Protein AF-E9RX55-F1 (afdb_monomer_lite)

Radius of gyration: 19.44 Å; chains: 1; bounding box: 40×34×49 Å

Sequence (66 aa):
MKKTIFEEMGGTYIRHGDYLIPCLTLPEEEQRFIGVWGQRHLRYLKEYRRDVVYEKRNDLRGRKRT

Structure (mmCIF, N/CA/C/O backbone):
data_AF-E9RX55-F1
#
_entry.id   AF-E9RX55-F1
#
loop_
_atom_site.group_PDB
_atom_site.id
_atom_site.type_symbol
_atom_site.label_atom_id
_atom_site.label_alt_id
_atom_site.label_comp_id
_atom_site.label_asym_id
_atom_site.label_entity_id
_atom_site.label_seq_id
_atom_site.pdbx_PDB_ins_code
_atom_site.Cartn_x
_atom_site.Cartn_y
_atom_site.Cartn_z
_atom_site.occupancy
_atom_site.B_iso_or_equiv
_atom_site.auth_seq_id
_atom_site.auth_comp_id
_atom_site.auth_asym_id
_atom_site.auth_atom_id
_atom_site.pdbx_PDB_model_num
ATOM 1 N N . MET A 1 1 ? -21.595 -1.255 24.135 1.00 71.38 1 MET A N 1
ATOM 2 C CA . MET A 1 1 ? -21.316 -2.075 22.936 1.00 71.38 1 MET A CA 1
ATOM 3 C C . MET A 1 1 ? -19.927 -2.658 23.081 1.00 71.38 1 MET A C 1
ATOM 5 O O . MET A 1 1 ? -19.058 -1.967 23.603 1.00 71.38 1 MET A O 1
ATOM 9 N N . LYS A 1 2 ? -19.735 -3.923 22.705 1.00 81.38 2 LYS A N 1
ATOM 10 C CA . LYS A 1 2 ? -18.407 -4.539 22.717 1.00 81.38 2 LYS A CA 1
ATOM 11 C C . LYS A 1 2 ? -17.624 -3.981 21.527 1.00 81.38 2 LYS A C 1
ATOM 13 O O . LYS A 1 2 ? -18.200 -3.881 20.446 1.00 81.38 2 LYS A O 1
ATOM 18 N N . LYS A 1 3 ? -16.371 -3.583 21.743 1.00 79.38 3 LYS A N 1
ATOM 19 C CA . LYS A 1 3 ? -15.489 -3.176 20.646 1.00 79.38 3 LYS A CA 1
ATOM 20 C C . LYS A 1 3 ? -15.250 -4.375 19.734 1.00 79.38 3 LYS A C 1
ATOM 22 O O . LYS A 1 3 ? -15.233 -5.517 20.198 1.00 79.38 3 LYS A O 1
ATOM 27 N N . THR A 1 4 ? -15.125 -4.123 18.439 1.00 86.19 4 THR A N 1
ATOM 28 C CA . THR A 1 4 ? -14.706 -5.172 17.502 1.00 86.19 4 THR A CA 1
ATOM 29 C C . THR A 1 4 ? -13.202 -5.410 17.646 1.00 86.19 4 THR A C 1
ATOM 31 O O . THR A 1 4 ? -12.466 -4.502 18.024 1.00 86.19 4 THR A O 1
ATOM 34 N N . ILE A 1 5 ? -12.728 -6.607 17.292 1.00 88.00 5 ILE A N 1
ATOM 35 C CA . ILE A 1 5 ? -11.294 -6.963 17.322 1.00 88.00 5 ILE A CA 1
ATOM 36 C C . ILE A 1 5 ? -10.451 -5.922 16.559 1.00 88.00 5 ILE A C 1
ATOM 38 O O . ILE A 1 5 ? -9.351 -5.571 16.970 1.00 88.00 5 ILE A O 1
ATOM 42 N N . PHE A 1 6 ? -10.997 -5.364 15.477 1.00 84.88 6 PHE A N 1
ATOM 43 C CA . PHE A 1 6 ? -10.339 -4.328 14.687 1.00 84.88 6 PHE A CA 1
ATOM 44 C C . PHE A 1 6 ? -10.131 -3.014 15.460 1.00 84.88 6 PHE A C 1
ATOM 46 O O . PHE A 1 6 ? -9.063 -2.416 15.366 1.00 84.88 6 PHE A O 1
ATOM 53 N N . GLU A 1 7 ? -11.109 -2.583 16.262 1.00 86.31 7 GLU A N 1
ATOM 54 C CA . GLU A 1 7 ? -10.987 -1.381 17.106 1.00 86.31 7 GLU A CA 1
ATOM 55 C C . GLU A 1 7 ? -10.030 -1.598 18.282 1.00 86.31 7 GLU A C 1
ATOM 57 O O . GLU A 1 7 ? -9.360 -0.664 18.719 1.00 86.31 7 GLU A O 1
ATOM 62 N N . GLU A 1 8 ? -9.943 -2.827 18.797 1.00 88.62 8 GLU A N 1
ATOM 63 C CA . GLU A 1 8 ? -8.971 -3.195 19.835 1.00 88.62 8 GLU A CA 1
ATOM 64 C C . GLU A 1 8 ? -7.529 -3.155 19.304 1.00 88.62 8 GLU A C 1
ATOM 66 O O . GLU A 1 8 ? -6.618 -2.770 20.033 1.00 88.62 8 GLU A O 1
ATOM 71 N N . MET A 1 9 ? -7.331 -3.457 18.017 1.00 87.50 9 MET A N 1
ATOM 72 C CA . MET A 1 9 ? -6.049 -3.336 17.311 1.00 87.50 9 MET A CA 1
ATOM 73 C C . MET A 1 9 ? -5.713 -1.897 16.866 1.00 87.50 9 MET A C 1
ATOM 75 O O . MET A 1 9 ? -4.713 -1.690 16.181 1.00 87.50 9 MET A O 1
ATOM 79 N N . GLY A 1 10 ? -6.532 -0.901 17.228 1.00 84.50 10 GLY A N 1
ATOM 80 C CA . GLY A 1 10 ? -6.325 0.504 16.851 1.00 84.50 10 GLY A CA 1
ATOM 81 C C . GLY A 1 10 ? -6.848 0.882 15.459 1.00 84.50 10 GLY A C 1
ATOM 82 O O . GLY A 1 10 ? -6.574 1.982 14.979 1.00 84.50 10 GLY A O 1
ATOM 83 N N . GLY A 1 11 ? -7.609 0.001 14.807 1.00 87.75 11 GLY A N 1
ATOM 84 C CA . GLY A 1 11 ? -8.323 0.305 13.571 1.00 87.75 11 GLY A CA 1
ATOM 85 C C . GLY A 1 11 ? -9.502 1.255 13.803 1.00 87.75 11 GLY A C 1
ATOM 86 O O . GLY A 1 11 ? -10.108 1.279 14.873 1.00 87.75 11 GLY A O 1
ATOM 87 N N . THR A 1 12 ? -9.850 2.044 12.786 1.00 89.50 12 THR A N 1
ATOM 88 C CA . THR A 1 12 ? -10.987 2.980 12.828 1.00 89.50 12 THR A CA 1
ATOM 89 C C . THR A 1 12 ? -11.968 2.680 11.704 1.00 89.50 12 THR A C 1
ATOM 91 O O . THR A 1 12 ? -11.569 2.191 10.652 1.00 89.50 12 THR A O 1
ATOM 94 N N . TYR A 1 13 ? -13.253 2.958 11.911 1.00 90.25 13 TYR A N 1
ATOM 95 C CA . TYR A 1 13 ? -14.279 2.805 10.881 1.00 90.25 13 TYR A CA 1
ATOM 96 C C . TYR A 1 13 ? -14.799 4.169 10.421 1.00 90.25 13 TYR A C 1
ATOM 98 O O . TYR A 1 13 ? -15.016 5.064 11.239 1.00 90.25 13 TYR A O 1
ATOM 106 N N . ILE A 1 14 ? -15.074 4.300 9.124 1.00 89.12 14 ILE A N 1
ATOM 107 C CA . ILE A 1 14 ? -15.851 5.403 8.547 1.00 89.12 14 ILE A CA 1
ATOM 108 C C . ILE A 1 14 ? -17.269 4.906 8.279 1.00 89.12 14 ILE A C 1
ATOM 110 O O . ILE A 1 14 ? -17.466 3.831 7.713 1.00 89.12 14 ILE A O 1
ATOM 114 N N . ARG A 1 15 ? -18.274 5.698 8.660 1.00 90.62 15 ARG A N 1
ATOM 115 C CA . ARG A 1 15 ? -19.676 5.384 8.375 1.00 90.62 15 ARG A CA 1
ATOM 116 C C . ARG A 1 15 ? -20.066 5.880 6.983 1.00 90.62 15 ARG A C 1
ATOM 118 O O . ARG A 1 15 ? -20.067 7.084 6.739 1.00 90.62 15 ARG A O 1
ATOM 125 N N . HIS A 1 16 ? -20.446 4.957 6.109 1.00 87.75 16 HIS A N 1
ATOM 126 C CA . HIS A 1 16 ? -21.007 5.232 4.789 1.00 87.75 16 HIS A CA 1
ATOM 127 C C . HIS A 1 16 ? -22.419 4.647 4.703 1.00 87.75 16 HIS A C 1
ATOM 129 O O . HIS A 1 16 ? -22.596 3.435 4.588 1.00 87.75 16 HIS A O 1
ATOM 135 N N . GLY A 1 17 ? -23.427 5.523 4.773 1.00 90.38 17 GLY A N 1
ATOM 136 C CA . GLY A 1 17 ? -24.827 5.107 4.887 1.00 90.38 17 GLY A CA 1
ATOM 137 C C . GLY A 1 17 ? -25.033 4.260 6.144 1.00 90.38 17 GLY A C 1
ATOM 138 O O . GLY A 1 17 ? -24.678 4.693 7.242 1.00 90.38 17 GLY A O 1
ATOM 139 N N . ASP A 1 18 ? -25.534 3.040 5.953 1.00 92.62 18 ASP A N 1
ATOM 140 C CA . ASP A 1 18 ? -25.780 2.068 7.025 1.00 92.62 18 ASP A CA 1
ATOM 141 C C . ASP A 1 18 ? -24.570 1.168 7.332 1.00 92.62 18 ASP A C 1
ATOM 143 O O . ASP A 1 18 ? -24.621 0.340 8.242 1.00 92.62 18 ASP A O 1
ATOM 147 N N . TYR A 1 19 ? -23.462 1.327 6.600 1.00 90.38 19 TYR A N 1
ATOM 148 C CA . TYR A 1 19 ? -22.277 0.480 6.731 1.00 90.38 19 TYR A CA 1
ATOM 149 C C . TYR A 1 19 ? -21.118 1.195 7.426 1.00 90.38 19 TYR A C 1
ATOM 151 O O . TYR A 1 19 ? -20.881 2.391 7.243 1.00 90.38 19 TYR A O 1
ATOM 159 N N . LEU A 1 20 ? -20.351 0.421 8.198 1.00 88.88 20 LEU A N 1
ATOM 160 C CA . LEU A 1 20 ? -19.060 0.819 8.753 1.00 88.88 20 LEU A CA 1
ATOM 161 C C . LEU A 1 20 ? -17.947 0.216 7.892 1.00 88.88 20 LEU A C 1
ATOM 163 O O . LEU A 1 20 ? -17.808 -1.003 7.811 1.00 88.88 20 LEU A O 1
ATOM 167 N N . ILE A 1 21 ? -17.161 1.071 7.245 1.00 90.06 21 ILE A N 1
ATOM 168 C CA . ILE A 1 21 ? -16.057 0.686 6.363 1.00 90.06 21 ILE A CA 1
ATOM 169 C C . ILE A 1 21 ? -14.740 0.854 7.127 1.00 90.06 21 ILE A C 1
ATOM 171 O O . ILE A 1 21 ? -14.502 1.938 7.662 1.00 90.06 21 ILE A O 1
ATOM 175 N N . PRO A 1 22 ? -13.883 -0.177 7.218 1.00 89.19 22 PRO A N 1
ATOM 176 C CA . PRO A 1 22 ? -12.606 -0.065 7.911 1.00 89.19 22 PRO A CA 1
ATOM 177 C C . PRO A 1 22 ? -11.670 0.906 7.181 1.00 89.19 22 PRO A C 1
ATOM 179 O O . PRO A 1 22 ? -11.458 0.804 5.971 1.00 89.19 22 PRO A O 1
ATOM 182 N N . CYS A 1 23 ? -11.073 1.828 7.931 1.00 83.94 23 CYS A N 1
ATOM 183 C CA . CYS A 1 23 ? -10.004 2.699 7.466 1.00 83.94 23 CYS A CA 1
ATOM 184 C C . CYS A 1 23 ? -8.726 1.880 7.303 1.00 83.94 23 CYS A C 1
ATOM 186 O O . CYS A 1 23 ? -7.982 1.664 8.261 1.00 83.94 23 CYS A O 1
ATOM 188 N N . LEU A 1 24 ? -8.461 1.425 6.084 1.00 82.00 24 LEU A N 1
ATOM 189 C CA . LEU A 1 24 ? -7.192 0.802 5.737 1.00 82.00 24 LEU A CA 1
ATOM 190 C C . LEU A 1 24 ? -6.228 1.896 5.280 1.00 82.00 24 LEU A C 1
ATOM 192 O O . LEU A 1 24 ? -6.204 2.274 4.110 1.00 82.00 24 LEU A O 1
ATOM 196 N N . THR A 1 25 ? -5.439 2.432 6.208 1.00 73.31 25 THR A N 1
ATOM 197 C CA . THR A 1 25 ? -4.268 3.225 5.832 1.00 73.31 25 THR A CA 1
ATOM 198 C C . THR A 1 25 ? -3.178 2.270 5.387 1.00 73.31 25 THR A C 1
ATOM 200 O O . THR A 1 25 ? -2.722 1.433 6.168 1.00 73.31 25 THR A O 1
ATOM 203 N N . LEU A 1 26 ? -2.760 2.390 4.128 1.00 72.44 26 LEU A N 1
ATOM 204 C CA . LEU A 1 26 ? -1.500 1.798 3.707 1.00 72.44 26 LEU A CA 1
ATOM 205 C C . LEU A 1 26 ? -0.403 2.403 4.598 1.00 72.44 26 LEU A C 1
ATOM 207 O O . LEU A 1 26 ? -0.403 3.626 4.774 1.00 72.44 26 LEU A O 1
ATOM 211 N N . PRO A 1 27 ? 0.488 1.589 5.195 1.00 72.00 27 PRO A N 1
ATOM 212 C CA . PRO A 1 27 ? 1.663 2.142 5.850 1.00 72.00 27 PRO A CA 1
ATOM 213 C C . PRO A 1 27 ? 2.403 3.009 4.833 1.00 72.00 27 PRO A C 1
ATOM 215 O O . PRO A 1 27 ? 2.362 2.712 3.634 1.00 72.00 27 PRO A O 1
ATOM 218 N N . GLU A 1 28 ? 3.035 4.083 5.308 1.00 69.62 28 GLU A N 1
ATOM 219 C CA . GLU A 1 28 ? 3.880 4.923 4.463 1.00 69.62 28 GLU A CA 1
ATOM 220 C C . GLU A 1 28 ? 4.794 3.995 3.665 1.00 69.62 28 GLU A C 1
ATOM 222 O O . GLU A 1 28 ? 5.463 3.138 4.246 1.00 69.62 28 GLU A O 1
ATOM 227 N N . GLU A 1 29 ? 4.687 4.052 2.333 1.00 66.31 29 GLU A N 1
ATOM 228 C CA . GLU A 1 29 ? 5.423 3.139 1.472 1.00 66.31 29 GLU A CA 1
ATOM 229 C C . GLU A 1 29 ? 6.909 3.365 1.756 1.00 66.31 29 GLU A C 1
ATOM 231 O O . GLU A 1 29 ? 7.500 4.332 1.273 1.00 66.31 29 GLU A O 1
ATOM 236 N N . GLU A 1 30 ? 7.526 2.474 2.544 1.00 63.69 30 GLU A N 1
ATOM 237 C CA . GLU A 1 30 ? 8.978 2.333 2.559 1.00 63.69 30 GLU A CA 1
ATOM 238 C C . GLU A 1 30 ? 9.402 2.314 1.098 1.00 63.69 30 GLU A C 1
ATOM 240 O O . GLU A 1 30 ? 8.759 1.616 0.311 1.00 63.69 30 GLU A O 1
ATOM 245 N N . GLN A 1 31 ? 10.403 3.114 0.716 1.00 64.12 31 GLN A N 1
ATOM 246 C CA . GLN A 1 31 ? 10.870 3.233 -0.666 1.00 64.12 31 GLN A CA 1
ATOM 247 C C . GLN A 1 31 ? 11.210 1.849 -1.224 1.00 64.12 31 GLN A C 1
ATOM 249 O O . GLN A 1 31 ? 12.336 1.362 -1.145 1.00 64.12 31 GLN A O 1
ATOM 254 N N . ARG A 1 32 ? 10.198 1.181 -1.778 1.00 67.25 32 ARG A N 1
ATOM 255 C CA . ARG A 1 32 ? 10.311 -0.157 -2.325 1.00 67.25 32 ARG A CA 1
ATOM 256 C C . ARG A 1 32 ? 11.062 0.020 -3.619 1.00 67.25 32 ARG A C 1
ATOM 258 O O . ARG A 1 32 ? 10.540 0.564 -4.593 1.00 67.25 32 ARG A O 1
ATOM 265 N N . PHE A 1 33 ? 12.318 -0.409 -3.608 1.00 69.81 33 PHE A N 1
ATOM 266 C CA . PHE A 1 33 ? 13.136 -0.402 -4.802 1.00 69.81 33 PHE A CA 1
ATOM 267 C C . PHE A 1 33 ? 12.411 -1.197 -5.880 1.00 69.81 33 PHE A C 1
ATOM 269 O O . PHE A 1 33 ? 12.145 -2.392 -5.743 1.00 69.81 33 PHE A O 1
ATOM 276 N N . ILE A 1 34 ? 12.064 -0.507 -6.962 1.00 75.62 34 ILE A N 1
ATOM 277 C CA . ILE A 1 34 ? 11.508 -1.146 -8.141 1.00 75.62 34 ILE A CA 1
ATOM 278 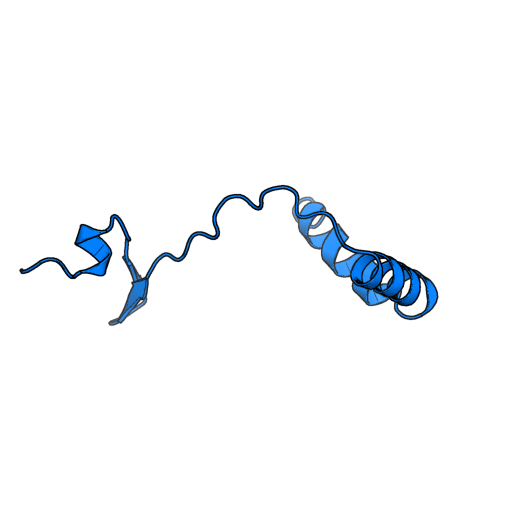C C . ILE A 1 34 ? 12.591 -2.097 -8.657 1.00 75.62 34 ILE A C 1
ATOM 280 O O . ILE A 1 34 ? 13.618 -1.651 -9.170 1.00 75.62 34 ILE A O 1
ATOM 284 N N . GLY A 1 35 ? 12.372 -3.402 -8.497 1.00 84.69 35 GLY A N 1
ATOM 285 C CA . GLY A 1 35 ? 13.283 -4.421 -9.009 1.00 84.69 35 GLY A CA 1
ATOM 286 C C . GLY A 1 35 ? 13.415 -4.357 -10.535 1.00 84.69 35 GLY A C 1
ATOM 287 O O . GLY A 1 35 ? 12.660 -3.663 -11.223 1.00 84.69 35 GLY A O 1
ATOM 288 N N . VAL A 1 36 ? 14.350 -5.13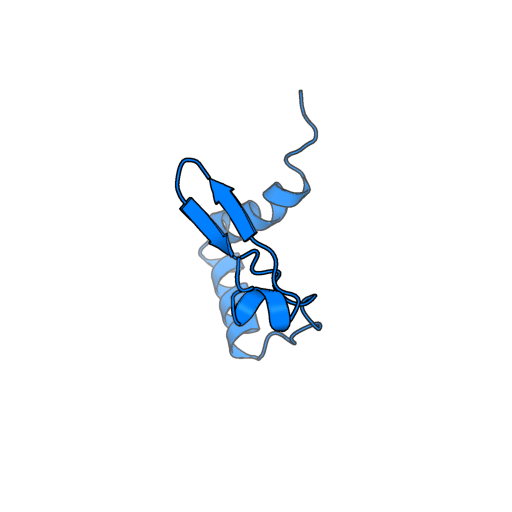3 -11.086 1.00 89.00 36 VAL A N 1
ATOM 289 C CA . VAL A 1 36 ? 14.694 -5.136 -12.524 1.00 89.00 36 VAL A CA 1
ATOM 290 C C . VAL A 1 36 ? 13.455 -5.226 -13.427 1.00 89.00 36 VAL A C 1
ATOM 292 O O . VAL A 1 36 ? 13.350 -4.510 -14.422 1.00 89.00 36 VAL A O 1
ATOM 295 N N . TRP A 1 37 ? 12.473 -6.052 -13.059 1.00 86.56 37 TRP A N 1
ATOM 296 C CA . TRP A 1 37 ? 11.228 -6.214 -13.812 1.00 86.56 37 TRP A CA 1
ATOM 297 C C . TRP A 1 37 ? 10.359 -4.959 -13.849 1.00 86.56 37 TRP A C 1
ATOM 299 O O . TRP A 1 37 ? 9.861 -4.596 -14.914 1.00 86.56 37 TRP A O 1
ATOM 309 N N . GLY A 1 38 ? 10.223 -4.253 -12.728 1.00 87.50 38 GLY A N 1
ATOM 310 C CA . GLY A 1 38 ? 9.449 -3.017 -12.691 1.00 87.50 38 GLY A CA 1
ATOM 311 C C . GLY A 1 38 ? 10.137 -1.886 -13.461 1.00 87.50 38 GLY A C 1
ATOM 312 O O . GLY A 1 38 ? 9.467 -1.120 -14.151 1.00 87.50 38 GLY A O 1
ATOM 313 N N . GLN A 1 39 ? 11.473 -1.826 -13.445 1.00 85.81 39 GLN A N 1
ATOM 314 C CA . GLN A 1 39 ? 12.226 -0.853 -14.244 1.00 85.81 39 GLN A CA 1
ATOM 315 C C . GLN A 1 39 ? 12.110 -1.135 -15.749 1.00 85.81 39 GLN A C 1
ATOM 317 O O . GLN A 1 39 ? 11.899 -0.210 -16.539 1.00 85.81 39 GLN A O 1
ATOM 322 N N . ARG A 1 40 ? 12.190 -2.410 -16.159 1.00 88.81 40 ARG A N 1
ATOM 323 C CA . ARG A 1 40 ? 11.977 -2.823 -17.558 1.00 88.81 40 ARG A CA 1
ATOM 324 C C . ARG A 1 40 ? 10.558 -2.519 -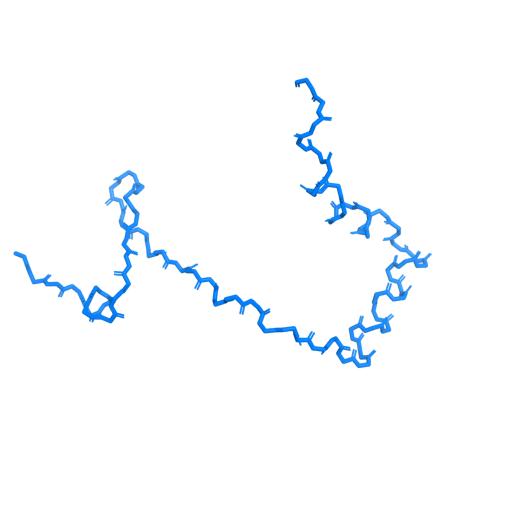18.022 1.00 88.81 40 ARG A C 1
ATOM 326 O O . ARG A 1 40 ? 10.382 -1.991 -19.118 1.00 88.81 40 ARG A O 1
ATOM 333 N N . HIS A 1 41 ? 9.563 -2.788 -17.182 1.00 86.06 41 HIS A N 1
ATOM 334 C CA . HIS A 1 41 ? 8.176 -2.472 -17.497 1.00 86.06 41 HIS A CA 1
ATOM 335 C C . HIS A 1 41 ? 7.951 -0.959 -17.623 1.00 86.06 41 HIS A C 1
ATOM 337 O O . HIS A 1 41 ? 7.324 -0.503 -18.574 1.00 86.06 41 HIS A O 1
ATOM 343 N N . LEU A 1 42 ? 8.552 -0.157 -16.741 1.00 85.00 42 LEU A N 1
ATOM 344 C CA . LEU A 1 42 ? 8.505 1.302 -16.834 1.00 85.00 42 LEU A CA 1
ATOM 345 C C . LEU A 1 42 ? 9.160 1.828 -18.122 1.00 85.00 42 LEU A C 1
ATOM 347 O O . LEU A 1 42 ? 8.659 2.784 -18.715 1.00 85.00 42 LEU A O 1
ATOM 351 N N . ARG A 1 43 ? 10.249 1.202 -18.590 1.00 86.81 43 ARG A N 1
ATOM 352 C CA . ARG A 1 43 ? 10.855 1.518 -19.894 1.00 86.81 43 ARG A CA 1
ATOM 353 C C . ARG A 1 43 ? 9.912 1.177 -21.050 1.00 86.81 43 ARG A C 1
ATOM 355 O O . ARG A 1 43 ? 9.701 2.028 -21.907 1.00 86.81 43 ARG A O 1
ATOM 362 N N . TYR A 1 44 ? 9.300 -0.007 -21.028 1.00 88.50 44 TYR A N 1
ATOM 363 C CA . TYR A 1 44 ? 8.301 -0.413 -22.020 1.00 88.50 44 TYR A CA 1
ATOM 364 C C . TYR A 1 44 ? 7.126 0.573 -22.084 1.00 88.50 44 TYR A C 1
ATOM 366 O O . TYR A 1 44 ? 6.758 1.028 -23.164 1.00 88.50 44 TYR A O 1
ATOM 374 N N . LEU A 1 45 ? 6.577 0.978 -20.935 1.00 87.12 45 LEU A N 1
ATOM 375 C CA . LEU A 1 45 ? 5.478 1.944 -20.901 1.00 87.12 45 LEU A CA 1
ATOM 376 C C . LEU A 1 45 ? 5.887 3.306 -21.484 1.00 87.12 45 LEU A C 1
ATOM 378 O O . LEU A 1 45 ? 5.132 3.883 -22.255 1.00 87.12 45 LEU A O 1
ATOM 382 N N . LYS A 1 46 ? 7.095 3.807 -21.197 1.00 83.69 46 LYS A N 1
ATOM 383 C CA . LYS A 1 46 ? 7.589 5.066 -21.792 1.00 83.69 46 LYS A CA 1
ATOM 384 C C . LYS A 1 46 ? 7.720 5.006 -23.316 1.00 83.69 46 LYS A C 1
ATOM 386 O O . LYS A 1 46 ? 7.550 6.024 -23.985 1.00 83.69 46 LYS A O 1
ATOM 391 N N . GLU A 1 47 ? 8.069 3.842 -23.846 1.00 86.31 47 GLU A N 1
ATOM 392 C CA . GLU A 1 47 ? 8.350 3.649 -25.266 1.00 86.31 47 GLU A CA 1
ATOM 393 C C . GLU A 1 47 ? 7.072 3.372 -26.072 1.00 86.31 47 GLU A C 1
ATOM 395 O O . GLU A 1 47 ? 6.879 3.982 -27.120 1.00 86.31 47 GLU A O 1
ATOM 400 N N . TYR A 1 48 ? 6.161 2.551 -25.538 1.00 85.88 48 TYR A N 1
ATOM 401 C CA . TYR A 1 48 ? 4.996 2.032 -26.270 1.00 85.88 48 TYR A CA 1
ATOM 402 C C . TYR A 1 48 ? 3.637 2.499 -25.730 1.00 85.88 48 TYR A C 1
ATOM 404 O O . TYR A 1 48 ? 2.624 2.338 -26.404 1.00 85.88 48 TYR A O 1
ATOM 412 N N . ARG A 1 49 ? 3.578 3.053 -24.511 1.00 74.69 49 ARG A N 1
ATOM 413 C 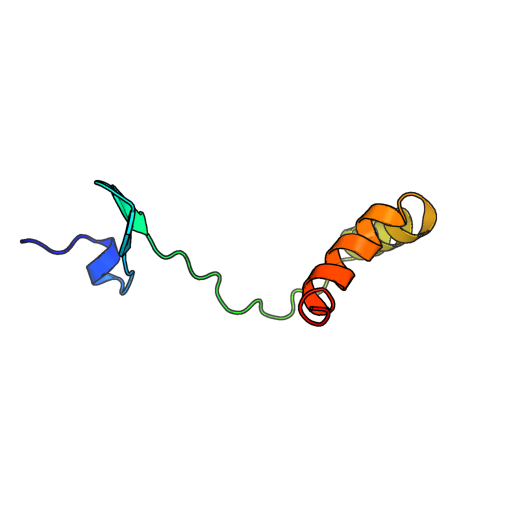CA . ARG A 1 49 ? 2.333 3.480 -23.839 1.00 74.69 49 ARG A CA 1
ATOM 414 C C . ARG A 1 49 ? 2.519 4.795 -23.087 1.00 74.69 49 ARG A C 1
ATOM 416 O O . ARG A 1 49 ? 2.308 4.877 -21.875 1.00 74.69 49 ARG A O 1
ATOM 423 N N . ARG A 1 50 ? 2.934 5.828 -23.825 1.00 65.88 50 ARG A N 1
ATOM 424 C CA . ARG A 1 50 ? 3.195 7.173 -23.289 1.00 65.88 50 ARG A CA 1
ATOM 425 C C . ARG A 1 50 ? 2.022 7.695 -22.458 1.00 65.88 50 ARG A C 1
ATOM 427 O O . ARG A 1 50 ? 2.252 8.167 -21.348 1.00 65.88 50 ARG A O 1
ATOM 434 N N . ASP A 1 51 ? 0.797 7.500 -22.931 1.00 68.81 51 ASP A N 1
ATOM 435 C CA . ASP A 1 51 ? -0.437 7.990 -22.299 1.00 68.81 51 ASP A CA 1
ATOM 436 C C . ASP A 1 51 ? -0.602 7.500 -20.847 1.00 68.81 51 ASP A C 1
ATOM 438 O O . ASP A 1 51 ? -0.943 8.276 -19.958 1.00 68.81 51 ASP A O 1
ATOM 442 N N . VAL A 1 52 ? -0.209 6.251 -20.567 1.00 65.12 52 VAL A N 1
ATOM 443 C CA . VAL A 1 52 ? -0.294 5.621 -19.234 1.00 65.12 52 VAL A CA 1
ATOM 444 C C . VAL A 1 52 ? 0.720 6.214 -18.243 1.00 65.12 52 VAL A C 1
ATOM 446 O O . VAL A 1 52 ? 0.490 6.240 -17.034 1.00 65.12 52 VAL A O 1
ATOM 449 N N . VAL A 1 53 ? 1.867 6.701 -18.729 1.00 59.75 53 VAL A N 1
ATOM 450 C CA . VAL A 1 53 ? 2.928 7.273 -17.877 1.00 59.75 53 VAL A CA 1
ATOM 451 C C . VAL A 1 53 ? 2.624 8.728 -17.502 1.00 59.75 53 VAL A C 1
ATOM 453 O O . VAL A 1 53 ? 3.042 9.189 -16.435 1.00 59.75 53 VAL A O 1
ATOM 456 N N . TYR A 1 54 ? 1.90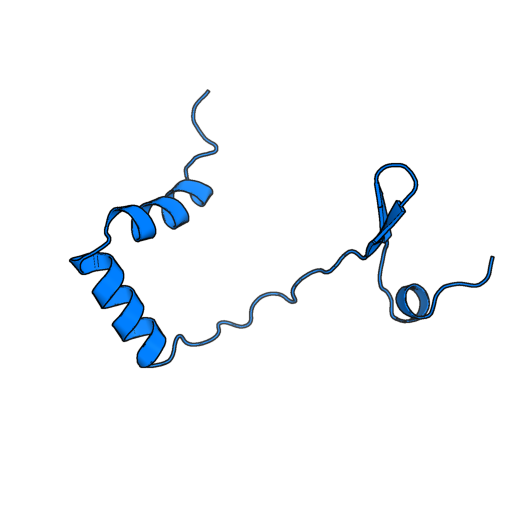5 9.461 -18.356 1.00 53.12 54 TYR A N 1
ATOM 457 C CA . TYR A 1 54 ? 1.544 10.859 -18.104 1.00 53.12 54 TYR A CA 1
ATOM 458 C C . TYR A 1 54 ? 0.349 11.009 -17.159 1.00 53.12 54 TYR A C 1
ATOM 460 O O . TYR A 1 54 ? 0.332 11.959 -16.376 1.00 53.12 54 TYR A O 1
ATOM 468 N N . GLU A 1 55 ? -0.586 10.058 -17.151 1.00 50.84 55 GLU A N 1
ATOM 469 C CA . GLU A 1 55 ? -1.775 10.106 -16.291 1.00 50.84 55 GLU A CA 1
ATOM 470 C C . GLU A 1 55 ? -1.401 10.120 -14.795 1.00 50.84 55 GLU A C 1
ATOM 472 O O . GLU A 1 55 ? -1.775 11.040 -14.070 1.00 50.84 55 GLU A O 1
ATOM 477 N N . LYS A 1 56 ? -0.479 9.244 -14.360 1.00 47.41 56 LYS A N 1
ATOM 478 C CA . LYS A 1 56 ? 0.027 9.243 -12.969 1.00 47.41 56 LYS A CA 1
ATOM 479 C C . LYS A 1 56 ? 0.797 10.504 -12.560 1.00 47.41 56 LYS A C 1
ATOM 481 O O . LYS A 1 56 ? 0.916 10.796 -11.373 1.00 47.41 56 LYS A O 1
ATOM 486 N N . ARG A 1 57 ? 1.374 11.244 -13.513 1.00 47.44 57 ARG A N 1
ATOM 487 C CA . ARG A 1 57 ? 2.080 12.511 -13.231 1.00 47.44 57 ARG A CA 1
ATOM 488 C C . ARG A 1 57 ? 1.132 13.704 -13.161 1.00 47.44 57 ARG A C 1
ATOM 490 O O . ARG A 1 57 ? 1.466 14.688 -12.498 1.00 47.44 57 ARG A O 1
ATOM 497 N N . ASN A 1 58 ? -0.015 13.619 -13.826 1.00 39.19 58 ASN A N 1
ATOM 498 C CA . ASN A 1 58 ? -1.015 14.675 -13.834 1.00 39.19 58 ASN A CA 1
ATOM 499 C C . ASN A 1 58 ? -1.914 14.648 -12.593 1.00 39.19 58 ASN A C 1
ATOM 501 O O . ASN A 1 58 ? -2.368 15.718 -12.207 1.00 39.19 58 ASN A O 1
ATOM 505 N N . ASP A 1 59 ? -2.044 13.532 -11.872 1.00 50.50 59 ASP A N 1
ATOM 506 C CA . ASP A 1 59 ? -2.733 13.524 -10.566 1.00 50.50 59 ASP A CA 1
ATOM 507 C C . ASP A 1 59 ? -2.071 14.450 -9.526 1.00 50.50 59 ASP A C 1
ATOM 509 O O . ASP A 1 59 ? -2.748 15.040 -8.686 1.00 50.50 59 ASP A O 1
ATOM 513 N N . LEU A 1 60 ? -0.753 14.673 -9.621 1.00 48.69 60 LEU A N 1
ATOM 514 C CA . LEU A 1 60 ? -0.019 15.593 -8.737 1.00 48.69 60 LEU A CA 1
ATOM 515 C C . LEU A 1 60 ? 0.070 17.037 -9.264 1.00 48.69 60 LEU A C 1
ATOM 517 O O . LEU A 1 60 ? 0.509 17.926 -8.535 1.00 48.69 60 LEU A O 1
ATOM 521 N N . ARG A 1 61 ? -0.333 17.307 -10.514 1.00 45.31 61 ARG A N 1
ATOM 522 C CA . ARG A 1 61 ? -0.342 18.669 -11.102 1.00 45.31 61 ARG A CA 1
ATOM 523 C C . ARG A 1 61 ? -1.726 19.163 -11.527 1.00 45.31 61 ARG A C 1
ATOM 525 O O . ARG A 1 61 ? -1.861 20.331 -11.876 1.00 45.31 61 ARG A O 1
ATOM 532 N N . GLY A 1 62 ? -2.746 18.312 -11.471 1.00 43.50 62 GLY A N 1
ATOM 533 C CA . GLY A 1 62 ? -4.103 18.581 -11.946 1.00 43.50 62 GLY A CA 1
ATOM 534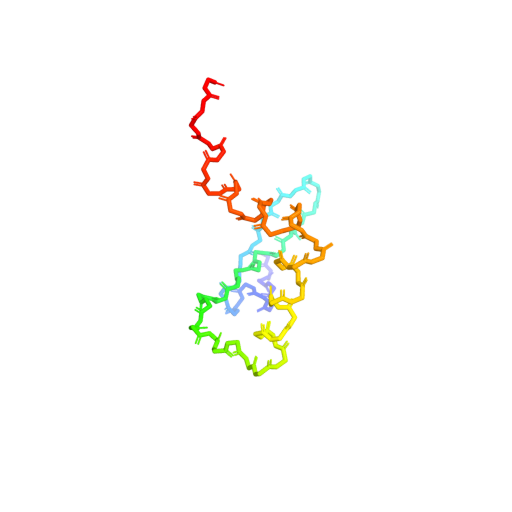 C C . GLY A 1 62 ? -4.989 19.356 -10.975 1.00 43.50 62 GLY A C 1
ATOM 535 O O . GLY A 1 62 ? -6.096 19.726 -11.338 1.00 43.50 62 GLY A O 1
ATOM 536 N N . ARG A 1 63 ? -4.514 19.676 -9.764 1.00 48.19 63 ARG A N 1
ATOM 537 C CA . ARG A 1 63 ? -5.267 20.480 -8.783 1.00 48.19 63 ARG A CA 1
ATOM 538 C C . ARG A 1 63 ? -4.800 21.935 -8.695 1.00 48.19 63 ARG A C 1
ATOM 540 O O . ARG A 1 63 ? -4.781 22.521 -7.619 1.00 48.19 63 ARG A O 1
ATOM 547 N N . LYS A 1 64 ? -4.387 22.517 -9.823 1.00 43.31 64 LYS A N 1
ATOM 548 C CA . LYS A 1 64 ? -4.248 23.973 -9.989 1.00 43.31 64 LYS A CA 1
ATOM 549 C C . LYS A 1 64 ? -4.602 24.379 -11.416 1.00 43.31 64 LYS A C 1
ATOM 551 O O . LYS A 1 64 ? -3.715 24.661 -12.215 1.00 43.31 64 LYS A O 1
ATOM 556 N N . ARG A 1 65 ? -5.896 24.429 -11.721 1.00 40.81 65 ARG A N 1
ATOM 557 C CA . ARG A 1 65 ? -6.489 25.365 -12.686 1.00 40.81 65 ARG A CA 1
ATOM 558 C C . ARG A 1 65 ? -8.001 25.350 -12.481 1.00 40.81 65 ARG A C 1
ATOM 560 O O . ARG A 1 65 ? -8.612 24.329 -12.756 1.00 40.81 65 ARG A O 1
ATOM 567 N N . THR A 1 66 ? -8.487 26.495 -11.987 1.00 41.12 66 THR A N 1
ATOM 568 C CA . THR A 1 66 ? -9.880 26.989 -11.932 1.00 41.12 66 THR A CA 1
ATOM 569 C C . THR A 1 66 ? -10.911 26.105 -11.254 1.00 41.12 66 THR A C 1
ATOM 571 O O . THR A 1 66 ? -11.262 25.058 -11.830 1.00 41.12 66 THR A O 1
#

Foldseek 3Di:
DDDDPCVVVVWAWDDDPPDTHIPDDDPDPPPDPQPPVSVVVVVVCVVPPVVVVVVVVCVVVVPPDD

pLDDT: mean 74.55, std 16.35, range [39.19, 92.62]

Secondary structure (DSSP, 8-state):
-PPPHHHHTT--EEEETTEEEE--PPPP-------HHHHHHHHHHHHH-HHHHHHHHHTTTSS---